Protein AF-A0A3L7WG33-F1 (afdb_monomer)

Structure (mmCIF, N/CA/C/O backbone):
data_AF-A0A3L7WG33-F1
#
_entry.id   AF-A0A3L7WG33-F1
#
loop_
_atom_site.group_PDB
_atom_site.id
_atom_site.type_symbol
_atom_site.label_atom_id
_atom_site.label_alt_id
_atom_site.label_comp_id
_atom_site.label_asym_id
_atom_site.label_entity_id
_atom_site.label_seq_id
_atom_site.pdbx_PDB_ins_code
_atom_site.Cartn_x
_atom_site.Cartn_y
_atom_site.Cartn_z
_atom_site.occupancy
_atom_site.B_iso_or_equiv
_atom_site.auth_seq_id
_atom_site.auth_comp_id
_atom_site.auth_asym_id
_atom_site.auth_atom_id
_atom_site.pdbx_PDB_model_num
ATOM 1 N N . MET A 1 1 ? 38.295 -5.939 -31.825 1.00 44.91 1 MET A N 1
ATOM 2 C CA . MET A 1 1 ? 38.820 -5.411 -30.548 1.00 44.91 1 MET A CA 1
ATOM 3 C C . MET A 1 1 ? 37.719 -4.569 -29.918 1.00 44.91 1 MET A C 1
ATOM 5 O O . MET A 1 1 ? 37.213 -3.720 -30.639 1.00 44.91 1 MET A O 1
ATOM 9 N N . PRO A 1 2 ? 37.265 -4.831 -28.680 1.00 52.41 2 PRO A N 1
ATOM 10 C CA . PRO A 1 2 ? 36.235 -4.010 -28.047 1.00 52.41 2 PRO A CA 1
ATOM 11 C C . PRO A 1 2 ? 36.843 -2.680 -27.582 1.00 52.41 2 PRO A C 1
ATOM 13 O O . PRO A 1 2 ? 37.887 -2.656 -26.933 1.00 52.41 2 PRO A O 1
ATOM 16 N N . GLU A 1 3 ? 36.211 -1.577 -27.968 1.00 62.97 3 GLU A N 1
ATOM 17 C CA . GLU A 1 3 ? 36.667 -0.214 -27.705 1.00 62.97 3 GLU A CA 1
ATOM 18 C C . GLU A 1 3 ? 36.453 0.145 -26.228 1.00 62.97 3 GLU A C 1
ATOM 20 O O . GLU A 1 3 ? 35.328 0.205 -25.733 1.00 62.97 3 GLU A O 1
ATOM 25 N N . ILE A 1 4 ? 37.550 0.332 -25.489 1.00 63.69 4 ILE A N 1
ATOM 26 C CA . ILE A 1 4 ? 37.519 0.716 -24.075 1.00 63.69 4 ILE A CA 1
ATOM 27 C C . ILE A 1 4 ? 37.248 2.222 -24.022 1.00 63.69 4 ILE A C 1
ATOM 29 O O . ILE A 1 4 ? 38.177 3.030 -24.013 1.00 63.69 4 ILE A O 1
ATOM 33 N N . ALA A 1 5 ? 35.972 2.613 -24.022 1.00 65.69 5 ALA A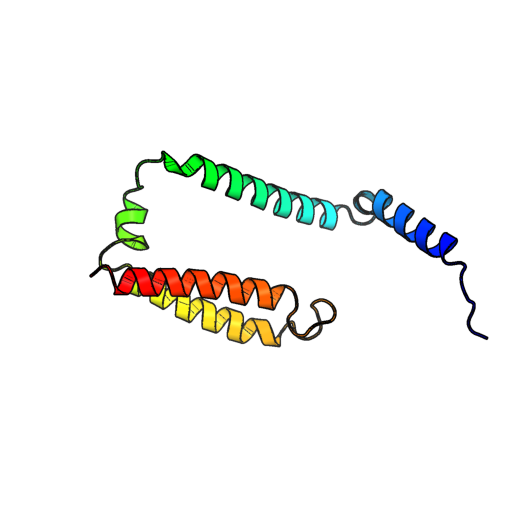 N 1
ATOM 34 C CA . ALA A 1 5 ? 35.594 4.011 -23.851 1.00 65.69 5 ALA A CA 1
ATOM 35 C C . ALA A 1 5 ? 36.200 4.555 -22.538 1.00 65.69 5 ALA A C 1
ATOM 37 O O . ALA A 1 5 ? 36.065 3.920 -21.484 1.00 65.69 5 ALA A O 1
ATOM 38 N N . PRO A 1 6 ? 36.874 5.722 -22.553 1.00 70.06 6 PRO A N 1
ATOM 39 C CA . PRO A 1 6 ? 37.490 6.264 -21.352 1.00 70.06 6 PRO A CA 1
ATOM 40 C C . PRO A 1 6 ? 36.389 6.548 -20.328 1.00 70.06 6 PRO A C 1
ATOM 42 O O . PRO A 1 6 ? 35.469 7.315 -20.603 1.00 70.06 6 PRO A O 1
ATOM 45 N N . GLN A 1 7 ? 36.478 5.964 -19.126 1.00 63.38 7 GLN A N 1
ATOM 46 C CA . GLN A 1 7 ? 35.429 6.056 -18.092 1.00 63.38 7 GLN A CA 1
ATOM 47 C C . GLN A 1 7 ? 34.984 7.495 -17.766 1.00 63.38 7 GLN A C 1
ATOM 49 O O . GLN A 1 7 ? 33.876 7.726 -17.280 1.00 63.38 7 GLN A O 1
ATOM 54 N N . ARG A 1 8 ? 35.841 8.485 -18.044 1.00 59.22 8 ARG A N 1
ATOM 55 C CA . ARG A 1 8 ? 35.529 9.912 -17.915 1.00 59.22 8 ARG A CA 1
ATOM 56 C C . ARG A 1 8 ? 34.462 10.383 -18.915 1.00 59.22 8 ARG A C 1
ATOM 58 O O . ARG A 1 8 ? 33.626 11.189 -18.522 1.00 59.22 8 ARG A O 1
ATOM 65 N N . ALA A 1 9 ? 34.465 9.883 -20.151 1.00 61.78 9 ALA A N 1
ATOM 66 C CA . ALA A 1 9 ? 33.470 10.223 -21.171 1.00 61.78 9 ALA A CA 1
ATOM 67 C C . ALA A 1 9 ? 32.098 9.622 -20.834 1.00 61.78 9 ALA A C 1
ATOM 69 O O . ALA A 1 9 ? 31.110 10.347 -20.806 1.00 61.78 9 ALA A O 1
ATOM 70 N N . VAL A 1 10 ? 32.061 8.343 -20.437 1.00 65.19 10 VAL A N 1
ATOM 71 C CA . VAL A 1 10 ? 30.828 7.664 -19.990 1.00 65.19 10 VAL A CA 1
ATOM 72 C C . VAL A 1 10 ? 30.196 8.394 -18.799 1.00 65.19 10 VAL A C 1
ATOM 74 O O . VAL A 1 10 ? 29.003 8.676 -18.795 1.00 65.19 10 VAL A O 1
ATOM 77 N N . ARG A 1 11 ? 31.005 8.792 -17.804 1.00 63.41 11 ARG A N 1
ATOM 78 C CA . ARG A 1 11 ? 30.526 9.552 -16.635 1.00 63.41 11 ARG A CA 1
ATOM 79 C C . ARG A 1 11 ? 29.985 10.939 -17.003 1.00 63.41 11 ARG A C 1
ATOM 81 O O . ARG A 1 11 ? 29.098 11.438 -16.313 1.00 63.41 11 ARG A O 1
ATOM 88 N N . TYR A 1 12 ? 30.550 11.589 -18.020 1.00 62.47 12 TYR A N 1
ATOM 89 C CA . TYR A 1 12 ? 30.101 12.909 -18.468 1.00 62.47 12 TYR A CA 1
ATOM 90 C C . TYR A 1 12 ? 28.742 12.815 -19.160 1.00 62.47 12 TYR A C 1
ATOM 92 O O . TYR A 1 12 ? 27.844 13.587 -18.834 1.00 62.47 12 TYR A O 1
ATOM 100 N N . ASP A 1 13 ? 28.571 11.805 -20.012 1.00 65.50 13 ASP A N 1
ATOM 101 C CA . ASP A 1 13 ? 27.306 11.507 -20.681 1.00 65.50 13 ASP A CA 1
ATOM 102 C C . ASP A 1 13 ? 26.194 11.217 -19.657 1.00 65.50 13 ASP A C 1
ATOM 104 O O . ASP A 1 13 ? 25.169 11.892 -19.641 1.00 65.50 13 ASP A O 1
ATOM 108 N N . SER A 1 14 ? 26.463 10.364 -18.654 1.00 66.69 14 SER A N 1
ATOM 109 C CA . SER A 1 14 ? 25.499 10.072 -17.575 1.00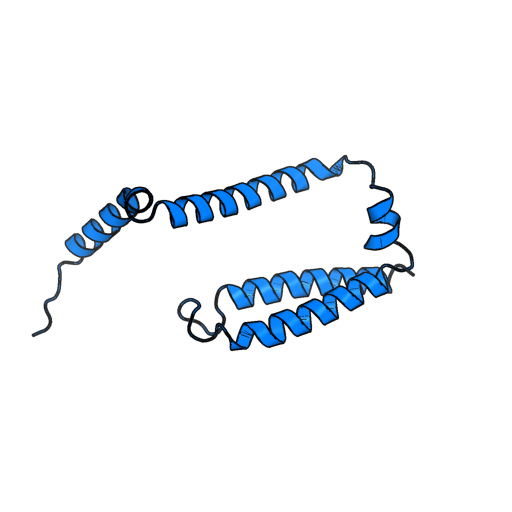 66.69 14 SER A CA 1
ATOM 110 C C . SER A 1 14 ? 25.086 11.303 -16.751 1.00 66.69 14 SER A C 1
ATOM 112 O O . SER A 1 14 ? 23.964 11.385 -16.246 1.00 66.69 14 SER A O 1
ATOM 114 N N . ARG A 1 15 ? 25.996 12.269 -16.568 1.00 68.88 15 ARG A N 1
ATOM 115 C CA . ARG A 1 15 ? 25.682 13.525 -15.868 1.00 68.88 15 ARG A CA 1
ATOM 116 C C . ARG A 1 15 ? 24.814 14.425 -16.735 1.00 68.88 15 ARG A C 1
ATOM 118 O O . ARG A 1 15 ? 23.844 14.974 -16.226 1.00 68.88 15 ARG A O 1
ATOM 125 N N . MET A 1 16 ? 25.123 14.542 -18.024 1.00 71.75 16 MET A N 1
ATOM 126 C CA . MET A 1 16 ? 24.321 15.332 -18.958 1.00 71.75 16 MET A CA 1
ATOM 127 C C . MET A 1 16 ? 22.910 14.755 -19.122 1.00 71.75 16 MET A C 1
ATOM 129 O O . MET A 1 16 ? 21.948 15.520 -19.098 1.00 71.75 16 MET A O 1
ATOM 133 N N . THR A 1 17 ? 22.759 13.427 -19.160 1.00 71.06 17 THR A N 1
ATOM 134 C CA . THR A 1 17 ? 21.442 12.770 -19.214 1.00 71.06 17 THR A CA 1
ATOM 135 C C . THR A 1 17 ? 20.597 13.003 -17.961 1.00 71.06 17 THR A C 1
ATOM 137 O O . THR A 1 17 ? 19.379 13.111 -18.061 1.00 71.06 17 THR A O 1
ATOM 140 N N . LEU A 1 18 ? 21.212 13.122 -16.776 1.00 69.44 18 LEU A N 1
ATOM 141 C CA . LEU A 1 18 ? 20.491 13.447 -15.535 1.00 69.44 18 LEU A CA 1
ATOM 142 C C . LEU A 1 18 ? 19.945 14.880 -15.531 1.00 69.44 18 LEU A C 1
ATOM 144 O O . LEU A 1 18 ? 18.852 15.112 -15.022 1.00 69.44 18 LEU A O 1
ATOM 148 N N . PHE A 1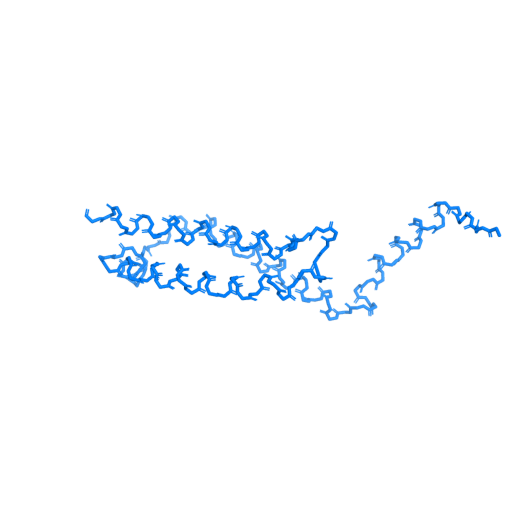 19 ? 20.680 15.835 -16.106 1.00 72.88 19 PHE A N 1
ATOM 149 C CA . PHE A 1 19 ? 20.229 17.227 -16.190 1.00 72.88 19 PHE A CA 1
ATOM 150 C C . PHE A 1 19 ? 19.174 17.451 -17.279 1.00 72.88 19 PHE A C 1
ATOM 152 O O . PHE A 1 19 ? 18.324 18.327 -17.123 1.00 72.88 19 PHE A O 1
ATOM 159 N N . THR A 1 20 ? 19.195 16.671 -18.364 1.00 77.19 20 THR A N 1
ATOM 160 C CA . THR A 1 20 ? 18.205 16.787 -19.449 1.00 77.19 20 THR A CA 1
ATOM 161 C C . THR A 1 20 ? 16.969 15.916 -19.249 1.00 77.19 20 THR A C 1
ATOM 163 O O . THR A 1 20 ? 15.954 16.157 -19.892 1.00 77.19 20 THR A O 1
ATOM 166 N N . LEU A 1 21 ? 17.007 14.962 -18.317 1.00 72.50 21 LEU A N 1
ATOM 167 C CA . LEU A 1 21 ? 15.920 14.041 -17.969 1.00 72.50 21 LEU A CA 1
ATOM 168 C C . LEU A 1 21 ? 14.513 14.677 -17.873 1.00 72.50 21 LEU A C 1
ATOM 170 O O . LEU A 1 21 ? 13.603 14.139 -18.505 1.00 72.50 21 LEU A O 1
ATOM 174 N N . PRO A 1 22 ? 14.299 15.820 -17.184 1.00 70.44 22 PRO A N 1
ATOM 175 C CA . PRO A 1 22 ? 12.977 16.456 -17.127 1.00 70.44 22 PRO A CA 1
ATOM 176 C C . PRO A 1 22 ? 12.513 17.056 -18.463 1.00 70.44 22 PRO A C 1
ATOM 178 O O . PRO A 1 22 ? 11.321 17.278 -18.649 1.00 70.44 22 PRO A O 1
ATOM 181 N N . PHE A 1 23 ? 13.430 17.322 -19.393 1.00 81.56 23 PHE A N 1
ATOM 182 C CA . PHE A 1 23 ? 13.123 17.860 -20.721 1.00 81.56 23 PHE A CA 1
ATOM 183 C C . PHE A 1 23 ? 12.974 16.752 -21.769 1.00 81.56 23 PHE A C 1
ATOM 185 O O . PHE A 1 23 ? 12.186 16.893 -22.699 1.00 81.56 23 PHE A O 1
ATOM 192 N N . THR A 1 24 ? 13.699 15.645 -21.601 1.00 81.19 24 THR A N 1
ATOM 193 C CA . THR A 1 24 ? 13.641 14.479 -22.492 1.00 81.19 24 THR A CA 1
ATOM 194 C C . THR A 1 24 ? 12.437 13.589 -22.177 1.00 81.19 24 THR A C 1
ATOM 196 O O . THR A 1 24 ? 11.745 13.164 -23.095 1.00 81.19 24 THR A O 1
ATOM 199 N N . ASN A 1 25 ? 12.142 13.361 -20.889 1.00 80.56 25 ASN A N 1
ATOM 200 C 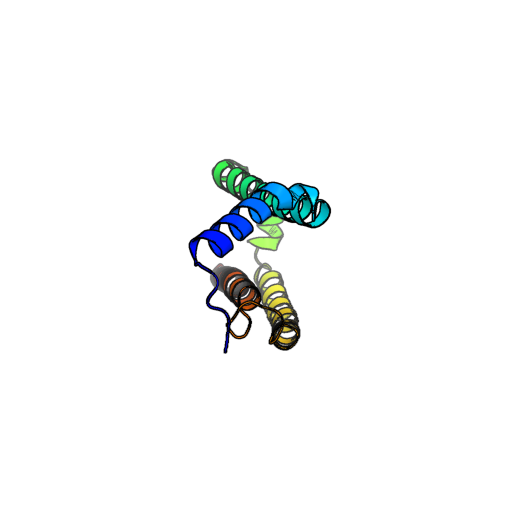CA . ASN A 1 25 ? 11.022 12.536 -20.416 1.00 80.56 25 ASN A CA 1
ATOM 201 C C . ASN A 1 25 ? 10.141 13.315 -19.416 1.00 80.56 25 ASN A C 1
ATOM 203 O O . ASN A 1 25 ? 10.053 12.955 -18.237 1.00 80.56 25 ASN A O 1
ATOM 207 N N . PRO A 1 26 ? 9.472 14.397 -19.859 1.00 81.69 26 PRO A N 1
ATOM 208 C CA . PRO A 1 26 ? 8.760 15.308 -18.963 1.00 81.69 26 PRO A CA 1
ATOM 209 C C . PRO A 1 26 ? 7.639 14.616 -18.183 1.00 81.69 26 PRO A C 1
ATOM 211 O O . PRO A 1 26 ? 7.486 14.844 -16.985 1.00 81.69 26 PRO A O 1
ATOM 214 N N . MET A 1 27 ? 6.881 13.724 -18.824 1.00 84.19 27 MET A N 1
ATOM 215 C CA . MET A 1 27 ? 5.763 13.036 -18.171 1.00 84.19 27 MET A CA 1
ATOM 216 C C . MET A 1 27 ? 6.225 12.123 -17.031 1.00 84.19 27 MET A C 1
ATOM 218 O O . MET A 1 27 ? 5.669 12.179 -15.936 1.00 84.19 27 MET A O 1
ATOM 222 N N . GLU A 1 28 ? 7.262 11.318 -17.257 1.00 82.31 28 GLU A N 1
ATOM 223 C CA . GLU A 1 28 ? 7.813 10.404 -16.246 1.00 82.31 28 GLU A CA 1
ATOM 224 C C . GLU A 1 28 ? 8.405 11.177 -15.062 1.00 82.31 28 GLU A C 1
ATOM 226 O O . GLU A 1 28 ? 8.201 10.812 -13.899 1.00 82.31 28 GLU A O 1
ATOM 231 N N . PHE A 1 29 ? 9.066 12.302 -15.350 1.00 83.94 29 PHE A N 1
ATOM 232 C CA . PHE A 1 29 ? 9.572 13.206 -14.326 1.00 83.94 29 PHE A CA 1
ATOM 233 C C . PHE A 1 29 ? 8.441 13.752 -13.442 1.00 83.94 29 PHE A C 1
ATOM 235 O O . PHE A 1 29 ? 8.520 13.633 -12.220 1.00 83.94 29 PHE A O 1
ATOM 242 N N . PHE A 1 30 ? 7.350 14.269 -14.018 1.00 85.81 30 PHE A N 1
ATOM 243 C CA . PHE A 1 30 ? 6.230 14.785 -13.220 1.00 85.81 30 PHE A CA 1
ATOM 244 C C . PHE A 1 30 ? 5.481 13.695 -12.447 1.00 85.81 30 PHE A C 1
ATOM 246 O O . PHE A 1 30 ? 5.041 13.951 -11.327 1.00 85.81 30 PHE A O 1
ATOM 253 N N . ILE A 1 31 ? 5.378 12.477 -12.989 1.00 87.62 31 ILE A N 1
ATOM 254 C CA . ILE A 1 31 ? 4.799 11.333 -12.268 1.00 87.62 31 ILE A CA 1
ATOM 255 C C . ILE A 1 31 ? 5.653 10.996 -11.041 1.00 87.62 31 ILE A C 1
ATOM 257 O O . ILE A 1 31 ? 5.123 10.887 -9.935 1.00 87.62 31 ILE A O 1
ATOM 261 N N . SER A 1 32 ? 6.974 10.881 -11.205 1.00 81.69 32 SER A N 1
ATOM 262 C CA . SER A 1 32 ? 7.873 10.603 -10.077 1.00 81.69 32 SER A CA 1
ATOM 263 C C . SER A 1 32 ? 7.868 11.729 -9.035 1.00 81.69 32 SER A C 1
ATOM 265 O O . SER A 1 32 ? 7.822 11.448 -7.836 1.00 81.69 32 SER A O 1
ATOM 267 N N . LEU A 1 33 ? 7.814 12.991 -9.474 1.00 88.62 33 LEU A N 1
ATOM 268 C CA . LEU A 1 33 ? 7.686 14.159 -8.601 1.00 88.62 33 LEU A CA 1
ATOM 269 C C . LEU A 1 33 ? 6.364 14.141 -7.821 1.00 88.62 33 LEU A C 1
ATOM 271 O O . LEU A 1 33 ? 6.364 14.389 -6.616 1.00 88.62 33 LEU A O 1
ATOM 275 N N . ALA A 1 34 ? 5.250 13.809 -8.475 1.00 91.06 34 ALA A N 1
ATOM 276 C CA . ALA A 1 34 ? 3.944 13.704 -7.831 1.00 91.06 34 ALA A CA 1
ATOM 277 C C . ALA A 1 34 ? 3.907 12.570 -6.796 1.00 91.06 34 ALA A C 1
ATOM 279 O O . ALA A 1 34 ? 3.410 12.769 -5.689 1.00 91.06 34 ALA A O 1
ATOM 280 N N . ILE A 1 35 ? 4.479 11.404 -7.120 1.00 89.69 35 ILE A N 1
ATOM 281 C CA . ILE A 1 35 ? 4.581 10.269 -6.191 1.00 89.69 35 ILE A CA 1
ATOM 282 C C . ILE A 1 35 ? 5.456 10.644 -4.988 1.00 89.69 35 ILE A C 1
ATOM 284 O O . ILE A 1 35 ? 5.038 10.465 -3.843 1.00 89.69 35 ILE A O 1
ATOM 288 N N . GLY A 1 36 ? 6.643 11.208 -5.231 1.00 88.75 36 GLY A N 1
ATOM 289 C CA . GLY A 1 36 ? 7.558 11.645 -4.174 1.00 88.75 36 GLY A CA 1
ATOM 290 C C . GLY A 1 36 ? 6.942 12.717 -3.271 1.00 88.75 36 GLY A C 1
ATOM 291 O O . GLY A 1 36 ? 6.979 12.593 -2.047 1.00 88.75 36 GLY A O 1
ATOM 292 N N . GLY A 1 37 ? 6.301 13.728 -3.864 1.00 91.50 37 GLY A N 1
ATOM 293 C CA . GLY A 1 37 ? 5.558 14.754 -3.130 1.00 91.50 37 GLY A CA 1
ATOM 294 C C . GLY A 1 37 ? 4.390 14.174 -2.330 1.00 91.50 37 GLY A C 1
ATOM 295 O O . GLY A 1 37 ? 4.178 14.562 -1.182 1.00 91.50 37 GLY A O 1
ATOM 296 N N . GLY A 1 38 ? 3.684 13.189 -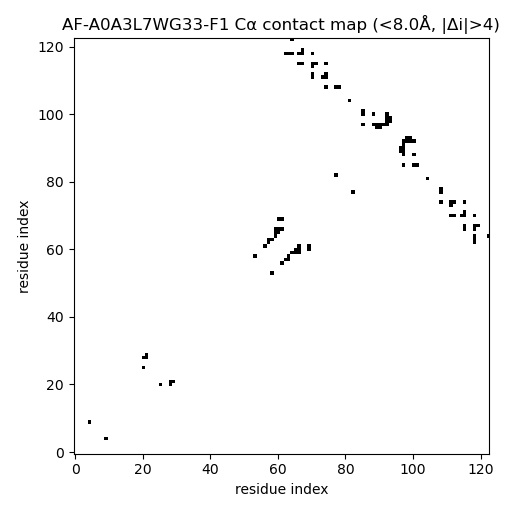2.891 1.00 92.88 38 GLY A N 1
ATOM 297 C CA . GLY A 1 38 ? 2.622 12.451 -2.211 1.00 92.88 38 GLY A CA 1
ATOM 298 C C . GLY A 1 38 ? 3.118 11.726 -0.961 1.00 92.88 38 GLY A C 1
ATOM 299 O O . GLY A 1 38 ? 2.494 11.837 0.094 1.00 92.88 38 GLY A O 1
ATOM 300 N N . PHE A 1 39 ? 4.271 11.055 -1.034 1.00 87.06 39 PHE A N 1
ATOM 301 C CA . PHE A 1 39 ? 4.880 10.419 0.139 1.00 87.06 39 PHE A CA 1
ATOM 302 C C . PHE A 1 39 ? 5.218 11.429 1.235 1.00 87.06 39 PHE A C 1
ATOM 304 O O . PHE A 1 39 ? 4.842 11.221 2.388 1.00 87.06 39 PHE A O 1
ATOM 311 N N . VAL A 1 40 ? 5.872 12.543 0.885 1.00 89.19 40 VAL A N 1
ATOM 312 C CA . VAL A 1 40 ? 6.207 13.602 1.853 1.00 89.19 40 VAL A CA 1
ATOM 313 C C . VAL A 1 40 ? 4.943 14.163 2.499 1.00 89.19 40 VAL A C 1
ATOM 315 O O . VAL A 1 40 ? 4.892 14.302 3.719 1.00 89.19 40 VAL A O 1
ATOM 318 N N . TYR A 1 41 ? 3.902 14.419 1.707 1.00 89.31 41 TYR A N 1
ATOM 319 C CA . TYR A 1 41 ? 2.619 14.906 2.207 1.00 89.31 41 TYR A CA 1
ATOM 320 C C . TYR A 1 41 ? 1.971 13.928 3.196 1.00 89.31 41 TYR A C 1
ATOM 322 O O . TYR A 1 41 ? 1.539 14.337 4.277 1.00 89.31 41 TYR A O 1
ATOM 330 N N . ILE A 1 42 ? 1.933 12.634 2.857 1.00 86.50 42 ILE A N 1
ATOM 331 C CA . ILE A 1 42 ? 1.380 11.590 3.730 1.00 86.50 42 ILE A CA 1
ATOM 332 C C . ILE A 1 42 ? 2.178 11.508 5.031 1.00 86.50 42 ILE A C 1
ATOM 334 O O . ILE A 1 42 ? 1.576 11.511 6.102 1.00 86.50 42 ILE A O 1
ATOM 338 N N . PHE A 1 43 ? 3.511 11.480 4.964 1.00 85.44 43 PHE A N 1
ATOM 339 C CA . PHE A 1 43 ? 4.355 11.418 6.160 1.00 85.44 43 PHE A CA 1
ATOM 340 C C . PHE A 1 43 ? 4.210 12.658 7.036 1.00 85.44 43 PHE A C 1
ATOM 342 O O . PHE A 1 43 ? 4.083 12.530 8.252 1.00 85.44 43 PHE A O 1
ATOM 349 N N . GLN A 1 44 ? 4.149 13.846 6.434 1.00 86.88 44 GLN A N 1
ATOM 350 C CA . GLN A 1 44 ? 3.905 15.087 7.161 1.00 86.88 44 GLN A CA 1
ATOM 351 C C . GLN A 1 44 ? 2.548 15.040 7.873 1.00 86.88 44 GLN A C 1
ATOM 353 O O . GLN A 1 44 ? 2.466 15.305 9.072 1.00 86.88 44 GLN A O 1
ATOM 358 N N . LYS A 1 45 ? 1.478 14.653 7.164 1.00 81.06 45 LYS A N 1
ATOM 359 C CA . LYS A 1 45 ? 0.137 14.511 7.752 1.00 81.06 45 LYS A CA 1
ATOM 360 C C . LYS A 1 45 ? 0.099 13.458 8.854 1.00 81.06 45 LYS A C 1
ATOM 362 O O . LYS A 1 45 ? -0.515 13.719 9.882 1.00 81.06 45 LYS A O 1
ATOM 367 N N . ALA A 1 46 ? 0.757 12.315 8.669 1.00 77.62 46 ALA A N 1
ATOM 368 C CA . ALA A 1 46 ? 0.833 11.253 9.668 1.00 77.62 46 ALA A CA 1
ATOM 369 C C . ALA A 1 46 ? 1.579 11.709 10.932 1.00 77.62 46 ALA A C 1
ATOM 371 O O . ALA A 1 46 ? 1.102 11.469 12.039 1.00 77.62 46 ALA A O 1
ATOM 372 N N . ALA A 1 47 ? 2.692 12.434 10.779 1.00 75.31 47 ALA A N 1
ATOM 373 C CA . ALA A 1 47 ? 3.453 12.988 11.899 1.00 75.31 47 ALA A CA 1
ATOM 374 C C . ALA A 1 47 ? 2.652 14.035 12.694 1.00 75.31 47 ALA A C 1
ATOM 376 O O . ALA A 1 47 ? 2.711 14.059 13.919 1.00 75.31 47 ALA A O 1
ATOM 377 N N . MET A 1 48 ? 1.850 14.858 12.010 1.00 76.44 48 MET A N 1
ATOM 378 C CA . MET A 1 48 ? 0.961 15.842 12.647 1.00 76.44 48 MET A CA 1
ATOM 379 C C . MET A 1 48 ? -0.327 15.223 13.226 1.00 76.44 48 MET A C 1
ATOM 381 O O . MET A 1 48 ? -1.054 15.888 13.957 1.00 76.44 48 MET A O 1
ATOM 385 N N . SER A 1 49 ? -0.640 13.961 12.909 1.00 62.97 49 SER A N 1
ATOM 386 C CA . SER A 1 49 ? -1.926 13.3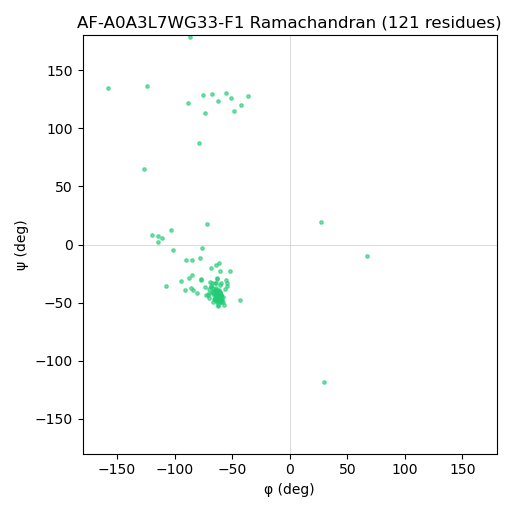24 13.240 1.00 62.97 49 SER A CA 1
ATOM 387 C C . SER A 1 49 ? -2.075 12.905 14.708 1.00 62.97 49 SER A C 1
ATOM 389 O O . SER A 1 49 ? -3.146 12.425 15.080 1.00 62.97 49 SER A O 1
ATOM 391 N N . GLN A 1 50 ? -1.048 13.073 15.545 1.00 53.09 50 GLN A N 1
ATOM 392 C CA . GLN A 1 50 ? -1.093 12.687 16.964 1.00 53.09 50 GLN A CA 1
ATOM 393 C C . GLN A 1 50 ? -2.177 13.439 17.765 1.00 53.09 50 GLN A C 1
ATOM 395 O O . GLN A 1 50 ? -2.567 12.984 18.833 1.00 53.09 50 GLN A O 1
ATOM 400 N N . GLU A 1 51 ? -2.714 14.546 17.238 1.00 58.19 51 GLU A N 1
ATOM 401 C CA . GLU A 1 51 ? -3.675 15.407 17.942 1.00 58.19 51 GLU A CA 1
ATOM 402 C C . GLU A 1 51 ? -5.106 15.367 17.369 1.00 58.19 51 GLU A C 1
ATOM 404 O O . GLU A 1 51 ? -5.992 16.112 17.795 1.00 58.19 51 GLU A O 1
ATOM 409 N N . GLN A 1 52 ? -5.381 14.495 16.392 1.00 58.00 52 GLN A N 1
ATOM 410 C CA . GLN A 1 52 ? -6.701 14.458 15.765 1.00 58.00 52 GLN A CA 1
ATOM 411 C C . GLN A 1 52 ? -7.655 13.517 16.515 1.00 58.00 52 GLN A C 1
ATOM 413 O O . GLN A 1 52 ? -7.410 12.318 16.626 1.00 58.00 52 GLN A O 1
ATOM 418 N N . ARG A 1 53 ? -8.786 14.068 16.991 1.00 60.09 53 ARG A N 1
ATOM 419 C CA . ARG A 1 53 ? -9.927 13.319 17.551 1.00 60.09 53 ARG A CA 1
ATOM 420 C C . ARG A 1 53 ? -10.219 12.090 16.692 1.00 60.09 53 ARG A C 1
ATOM 422 O O . ARG A 1 53 ? -10.543 12.224 15.509 1.00 60.09 53 ARG A O 1
ATOM 429 N N . GLU A 1 54 ? -10.137 10.915 17.310 1.00 63.16 54 GLU A N 1
ATOM 430 C CA . GLU A 1 54 ? -10.440 9.643 16.664 1.00 63.16 54 GLU A CA 1
ATOM 431 C C . GLU A 1 54 ? -11.775 9.726 15.917 1.00 63.16 54 GLU A C 1
ATOM 433 O O . GLU A 1 54 ? -12.845 9.938 16.497 1.00 63.16 54 GLU A O 1
ATOM 438 N N . THR A 1 55 ? -11.699 9.605 14.596 1.00 70.12 55 THR A N 1
ATOM 439 C CA . THR A 1 55 ? -12.862 9.731 13.723 1.00 70.12 55 THR A CA 1
ATOM 440 C C . THR A 1 55 ? -13.787 8.543 13.975 1.00 70.12 55 THR A C 1
ATOM 442 O O . THR A 1 55 ? -13.346 7.396 13.962 1.00 70.12 55 THR A O 1
ATOM 445 N N . SER A 1 56 ? -15.081 8.798 14.200 1.00 71.06 56 SER A N 1
ATOM 446 C CA . SER A 1 56 ? -16.048 7.773 14.633 1.00 71.06 56 SER A CA 1
ATOM 447 C C . SER A 1 56 ? -16.113 6.551 13.697 1.00 71.06 56 SER A C 1
ATOM 449 O O . SER A 1 56 ? -16.310 5.427 14.152 1.00 71.06 56 SER A O 1
ATOM 451 N N . TRP A 1 57 ? -15.858 6.742 12.398 1.00 73.38 57 TRP A N 1
ATOM 452 C CA . TRP A 1 57 ? -15.759 5.649 11.427 1.00 73.38 57 TRP A CA 1
ATOM 453 C C . TRP A 1 57 ? -14.534 4.747 11.655 1.00 73.38 57 TRP A C 1
ATOM 455 O O . TRP A 1 57 ? -14.667 3.527 11.614 1.00 73.38 57 TRP A O 1
ATOM 465 N N . VAL A 1 58 ? -13.369 5.317 11.979 1.00 74.62 58 VAL A N 1
ATOM 466 C CA . VAL A 1 58 ? -12.146 4.550 12.286 1.00 74.62 58 VAL A CA 1
ATOM 467 C C . VAL A 1 58 ? -12.377 3.688 13.527 1.00 74.62 58 VAL A C 1
ATOM 469 O O . VAL A 1 58 ? -12.156 2.479 13.476 1.00 74.62 58 VAL A O 1
ATOM 472 N N . LYS A 1 59 ? -12.960 4.272 14.584 1.00 74.38 59 LYS A N 1
ATOM 473 C CA . LYS A 1 59 ? -13.356 3.532 15.794 1.00 74.38 59 LYS A CA 1
ATOM 474 C C . LYS A 1 59 ? -14.297 2.367 15.511 1.00 74.38 59 LYS A C 1
ATOM 476 O O . LYS A 1 59 ? -14.225 1.332 16.161 1.00 74.38 59 LYS A O 1
ATOM 481 N N . ARG A 1 60 ? -15.228 2.549 14.574 1.00 70.75 60 ARG A N 1
ATOM 482 C CA . ARG A 1 60 ? -16.291 1.574 14.314 1.00 70.75 60 ARG A CA 1
ATOM 483 C C . ARG A 1 60 ? -15.860 0.452 13.373 1.00 70.75 60 ARG A C 1
ATOM 485 O O . ARG A 1 60 ? -16.264 -0.686 13.588 1.00 70.75 60 ARG A O 1
ATOM 492 N N . PHE A 1 61 ? -15.078 0.766 12.343 1.00 71.38 61 PHE A N 1
ATOM 493 C CA . PHE A 1 61 ? -14.747 -0.177 11.271 1.00 71.38 61 PHE A CA 1
ATOM 494 C C . PHE A 1 61 ? -13.302 -0.679 11.319 1.00 71.38 61 PHE A C 1
ATOM 496 O O . PHE A 1 61 ? -13.072 -1.845 11.018 1.00 71.38 61 PHE A O 1
ATOM 503 N N . VAL A 1 62 ? -12.343 0.162 11.719 1.00 76.19 62 VAL A N 1
ATOM 504 C CA . VAL A 1 62 ? -10.910 -0.190 11.723 1.00 76.19 62 VAL A CA 1
ATOM 505 C C . VAL A 1 62 ? -10.479 -0.786 13.060 1.00 76.19 62 VAL A C 1
ATOM 507 O O . VAL A 1 62 ? -9.708 -1.740 13.075 1.00 76.19 62 VAL A O 1
ATOM 510 N N . THR A 1 63 ? -10.997 -0.248 14.166 1.00 75.38 63 THR A N 1
ATOM 511 C CA . THR A 1 63 ? -10.627 -0.650 15.536 1.00 75.38 63 THR A CA 1
ATOM 512 C C . THR A 1 63 ? -11.818 -1.189 16.337 1.00 75.38 63 THR A C 1
ATOM 514 O O . THR A 1 63 ? -11.731 -1.348 17.550 1.00 75.38 63 THR A O 1
ATOM 517 N N . GLY A 1 64 ? -12.967 -1.386 15.685 1.00 73.06 64 GLY A N 1
ATOM 518 C CA . GLY A 1 64 ? -14.205 -1.808 16.339 1.00 73.06 64 GLY A CA 1
ATOM 519 C C . GLY A 1 64 ? -14.325 -3.331 16.478 1.00 73.06 64 GLY A C 1
ATOM 520 O O . GLY A 1 64 ? -13.489 -4.065 15.948 1.00 73.06 64 GLY A O 1
ATOM 521 N N . PRO A 1 65 ? -15.414 -3.833 17.092 1.00 74.56 65 PRO A N 1
ATOM 522 C CA . PRO A 1 65 ? -15.597 -5.266 17.373 1.00 74.56 65 PRO A CA 1
ATOM 523 C C . PRO A 1 65 ? -15.615 -6.169 16.130 1.00 74.56 65 PRO A C 1
ATOM 525 O O . PRO A 1 65 ? -15.359 -7.365 16.213 1.00 74.56 65 PRO A O 1
ATOM 528 N N . ASN A 1 66 ? -15.938 -5.604 14.962 1.00 80.81 66 ASN A N 1
ATOM 529 C CA . ASN A 1 66 ? -15.989 -6.333 13.693 1.00 80.81 66 ASN A CA 1
ATOM 530 C C . ASN A 1 66 ? -14.766 -6.075 12.791 1.00 80.81 66 ASN A C 1
ATOM 532 O O . ASN A 1 66 ? -14.784 -6.400 11.604 1.00 80.81 66 ASN A O 1
ATOM 536 N N . SER A 1 67 ? -13.706 -5.467 13.328 1.00 83.31 67 SER A N 1
ATOM 537 C CA . SER A 1 67 ? -12.499 -5.117 12.565 1.00 83.31 67 SER A CA 1
ATOM 538 C C . SER A 1 67 ? -11.772 -6.346 12.007 1.00 83.31 67 SER A C 1
ATOM 540 O O . SER A 1 67 ? -11.221 -6.284 10.910 1.00 83.31 67 SER A O 1
ATOM 542 N N . LYS A 1 68 ? -11.850 -7.497 12.682 1.00 85.00 68 LYS A N 1
ATOM 543 C CA . LYS A 1 68 ? -11.314 -8.788 12.214 1.00 85.00 68 LYS A CA 1
ATOM 544 C C . LYS A 1 68 ? -11.823 -9.202 10.832 1.00 85.00 68 LYS A C 1
ATOM 546 O O . LYS A 1 68 ? -11.053 -9.738 10.040 1.00 85.00 68 LYS A O 1
ATOM 551 N N . VAL A 1 69 ? -13.083 -8.908 10.497 1.00 88.50 69 VAL A N 1
ATOM 552 C CA . VAL A 1 69 ? -13.630 -9.202 9.160 1.00 88.50 69 VAL A CA 1
ATOM 553 C C . VAL A 1 69 ? -13.010 -8.287 8.105 1.00 88.50 69 VAL A C 1
ATOM 555 O O . VAL A 1 69 ? -12.639 -8.758 7.033 1.00 88.50 69 VAL A O 1
ATOM 558 N N . LEU A 1 70 ? -12.841 -6.997 8.414 1.00 89.69 70 LEU A N 1
ATOM 559 C CA . LEU A 1 70 ? -12.191 -6.034 7.521 1.00 89.69 70 LEU A CA 1
ATOM 560 C C . LEU A 1 70 ? -10.730 -6.421 7.262 1.00 89.69 70 LEU A C 1
ATOM 562 O O . LEU A 1 70 ? -10.313 -6.526 6.111 1.00 89.69 70 LEU A O 1
ATOM 566 N N . TRP A 1 71 ? -9.963 -6.651 8.327 1.00 90.62 71 TRP A N 1
ATOM 567 C CA . TRP A 1 71 ? -8.548 -6.997 8.222 1.00 90.62 71 TRP A CA 1
ATOM 568 C C . TRP A 1 71 ? -8.328 -8.383 7.615 1.00 90.62 71 TRP A C 1
ATOM 570 O O . TRP A 1 71 ? -7.407 -8.556 6.822 1.00 90.62 71 TRP A O 1
ATOM 580 N N . GLY A 1 72 ? -9.206 -9.348 7.902 1.00 91.19 72 GLY A N 1
ATOM 581 C CA . GLY A 1 72 ? -9.182 -10.665 7.267 1.00 91.19 72 GLY A CA 1
ATOM 582 C C . GLY A 1 72 ? -9.474 -10.584 5.768 1.00 91.19 72 GLY A C 1
ATOM 583 O O . GLY A 1 72 ? -8.751 -11.172 4.966 1.00 91.19 72 GLY A O 1
ATOM 584 N N . ALA A 1 73 ? -10.471 -9.790 5.365 1.00 92.38 73 ALA A N 1
ATOM 585 C CA . ALA A 1 73 ? -10.760 -9.545 3.953 1.00 92.38 73 ALA A CA 1
ATOM 586 C C . ALA A 1 73 ? -9.603 -8.822 3.245 1.00 92.38 73 ALA A C 1
ATOM 588 O O . ALA A 1 73 ? -9.249 -9.189 2.126 1.00 92.38 73 ALA A O 1
ATOM 589 N N . LEU A 1 74 ? -8.977 -7.839 3.903 1.00 92.69 74 LEU A N 1
ATOM 590 C CA . LEU A 1 74 ? -7.776 -7.169 3.396 1.00 92.69 74 LEU A CA 1
ATOM 591 C C . LEU A 1 74 ? -6.601 -8.136 3.250 1.00 92.69 74 LEU A C 1
ATOM 593 O O . LEU A 1 74 ? -5.889 -8.055 2.254 1.00 92.69 74 LEU A O 1
ATOM 597 N N . PHE A 1 75 ? -6.412 -9.065 4.189 1.00 92.44 75 PHE A N 1
ATOM 598 C CA . PHE A 1 75 ? -5.358 -10.074 4.104 1.00 92.44 75 PHE A CA 1
ATOM 599 C C . PHE A 1 75 ? -5.572 -11.028 2.927 1.00 92.44 75 PHE A C 1
ATOM 601 O O . PHE A 1 75 ? -4.654 -11.247 2.137 1.00 92.44 75 PHE A O 1
ATOM 608 N N . VAL A 1 76 ? -6.795 -11.538 2.760 1.00 94.44 76 VAL A N 1
ATOM 609 C CA . VAL A 1 76 ? -7.143 -12.399 1.621 1.00 94.44 76 VAL A CA 1
ATOM 610 C C . VAL A 1 76 ? -6.998 -11.635 0.305 1.00 94.44 76 VAL A C 1
ATOM 612 O O . VAL A 1 76 ? -6.373 -12.135 -0.628 1.00 94.44 76 VAL A O 1
ATOM 615 N N . GLY A 1 77 ? -7.518 -10.408 0.232 1.00 94.62 77 GLY A N 1
ATOM 616 C CA . GLY A 1 77 ? -7.392 -9.555 -0.949 1.00 94.62 77 GLY A CA 1
ATOM 617 C C . GLY A 1 77 ? -5.934 -9.267 -1.300 1.00 94.62 77 GLY A C 1
ATOM 618 O O . GLY A 1 77 ? -5.545 -9.400 -2.456 1.00 94.62 77 GLY A O 1
ATOM 619 N N . TRP A 1 78 ? -5.108 -8.952 -0.301 1.00 93.88 78 TRP A N 1
ATOM 620 C CA . TRP A 1 78 ? -3.668 -8.769 -0.467 1.00 93.88 78 TRP A CA 1
ATOM 621 C C . TRP A 1 78 ? -2.992 -10.036 -1.008 1.00 93.88 78 TRP A C 1
ATOM 623 O O . TRP A 1 78 ? -2.257 -9.953 -1.991 1.00 93.88 78 TRP A O 1
ATOM 633 N N . ALA A 1 79 ? -3.284 -11.205 -0.428 1.00 91.19 79 ALA A N 1
ATOM 634 C CA . ALA A 1 79 ? -2.702 -12.478 -0.850 1.00 91.19 79 ALA A CA 1
ATOM 635 C C . ALA A 1 79 ? -3.088 -12.842 -2.292 1.00 91.19 79 ALA A C 1
ATOM 637 O O . ALA A 1 79 ? -2.240 -13.299 -3.053 1.00 91.19 79 ALA A O 1
AT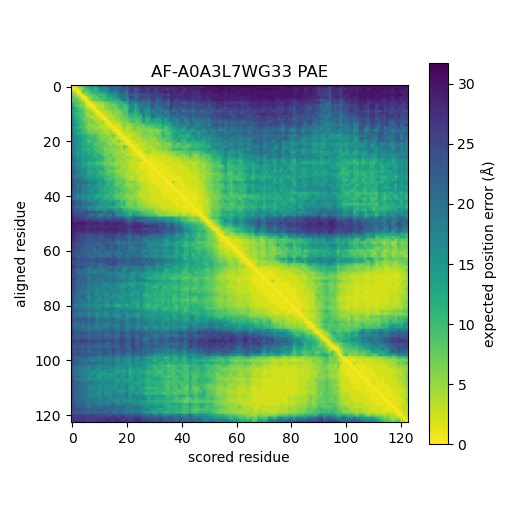OM 638 N N . VAL A 1 80 ? -4.340 -12.593 -2.693 1.00 93.56 80 VAL A N 1
ATOM 639 C CA . VAL A 1 80 ? -4.796 -12.806 -4.076 1.00 93.56 80 VAL A CA 1
ATOM 640 C C . VAL A 1 80 ? -4.108 -11.829 -5.027 1.00 93.56 80 VAL A C 1
ATOM 642 O O . VAL A 1 80 ? -3.549 -12.245 -6.038 1.00 93.56 80 VAL A O 1
ATOM 645 N N . VAL A 1 81 ? -4.109 -10.535 -4.703 1.00 91.25 81 VAL A N 1
ATOM 646 C CA . VAL A 1 81 ? -3.533 -9.495 -5.564 1.00 91.25 81 VAL A CA 1
ATOM 647 C C . VAL A 1 81 ? -2.036 -9.720 -5.760 1.00 91.25 81 VAL A C 1
ATOM 649 O O . VAL A 1 81 ? -1.583 -9.812 -6.896 1.00 91.25 81 VAL A O 1
ATOM 652 N N . PHE A 1 82 ? -1.258 -9.868 -4.686 1.00 86.75 82 PHE A N 1
ATOM 653 C CA . PHE A 1 82 ? 0.188 -10.065 -4.808 1.00 86.75 82 PHE A CA 1
ATOM 654 C C . PHE A 1 82 ? 0.570 -11.484 -5.228 1.00 86.75 82 PHE A C 1
ATOM 656 O O . PHE A 1 82 ? 1.545 -11.639 -5.959 1.00 86.75 82 PHE A O 1
ATOM 663 N N . GLY A 1 83 ? -0.217 -12.501 -4.870 1.00 84.75 83 GLY A N 1
ATOM 664 C CA . GLY A 1 83 ? -0.029 -13.864 -5.370 1.00 84.75 83 GLY A CA 1
ATOM 665 C C . GLY A 1 83 ? -0.148 -13.957 -6.894 1.00 84.75 83 GLY A C 1
ATOM 666 O O . GLY A 1 83 ? 0.601 -14.704 -7.517 1.00 84.75 83 GLY A O 1
ATOM 667 N N . LEU A 1 84 ? -1.028 -13.155 -7.505 1.00 86.06 84 LEU A N 1
ATOM 668 C CA . LEU A 1 84 ? -1.177 -13.074 -8.963 1.00 86.06 84 LEU A CA 1
ATOM 669 C C . LEU A 1 84 ? -0.202 -12.075 -9.612 1.00 86.06 84 LEU A C 1
ATOM 671 O O . LEU A 1 84 ? 0.304 -12.323 -10.708 1.00 86.06 84 LEU A O 1
ATOM 675 N N . LEU A 1 85 ? 0.075 -10.941 -8.957 1.00 81.94 85 LEU A N 1
ATOM 676 C CA . LEU A 1 85 ? 0.931 -9.892 -9.520 1.00 81.94 85 LEU A CA 1
ATOM 677 C C . LEU A 1 85 ? 2.413 -10.268 -9.526 1.00 81.94 85 LEU A C 1
ATOM 679 O O . LEU A 1 85 ? 3.100 -9.908 -10.477 1.00 81.94 85 LEU A O 1
ATOM 683 N N . LEU A 1 86 ? 2.923 -10.972 -8.509 1.00 75.19 86 LEU A N 1
ATOM 684 C CA . LEU A 1 86 ? 4.363 -11.246 -8.404 1.00 75.19 86 LEU A CA 1
ATOM 685 C C . LEU A 1 86 ? 4.887 -12.032 -9.612 1.00 75.19 86 LEU A C 1
ATOM 687 O O . LEU A 1 86 ? 5.881 -11.622 -10.205 1.00 75.19 86 LEU A O 1
ATOM 691 N N . GLY A 1 87 ? 4.161 -13.057 -10.068 1.00 70.25 87 GLY A N 1
ATOM 692 C CA . GLY A 1 87 ? 4.531 -13.806 -11.277 1.00 70.25 87 GLY A CA 1
ATOM 693 C C . GLY A 1 87 ? 4.497 -12.980 -12.572 1.00 70.25 87 GLY A C 1
ATOM 694 O O . GLY A 1 87 ? 5.107 -13.361 -13.561 1.00 70.25 87 GLY A O 1
ATOM 695 N N . SER A 1 88 ? 3.827 -11.822 -12.582 1.00 73.44 88 SER A N 1
ATOM 696 C CA . SER A 1 88 ? 3.746 -10.947 -13.764 1.00 73.44 88 SER A CA 1
ATOM 697 C C . SER A 1 88 ? 4.935 -9.983 -13.902 1.00 73.44 88 SER A C 1
ATOM 699 O O . SER A 1 88 ? 5.095 -9.358 -14.953 1.00 73.44 88 SER A O 1
ATOM 701 N N . PHE A 1 89 ? 5.754 -9.824 -12.855 1.00 66.56 89 PHE A N 1
ATOM 702 C CA . PHE A 1 89 ? 6.848 -8.841 -12.806 1.00 66.56 89 PHE A CA 1
ATOM 703 C C . PHE A 1 89 ? 8.250 -9.456 -12.735 1.00 66.56 89 PHE A C 1
ATOM 705 O O . PHE A 1 89 ? 9.221 -8.711 -12.600 1.00 66.56 89 PHE A O 1
ATOM 712 N N . GLU A 1 90 ? 8.371 -10.777 -12.871 1.00 62.91 90 GLU A N 1
ATOM 713 C CA . GLU A 1 90 ? 9.633 -11.519 -12.731 1.00 62.91 90 GLU A CA 1
ATOM 714 C C . GLU A 1 90 ? 10.755 -10.991 -13.650 1.00 62.91 90 GLU A C 1
ATOM 716 O O . GLU A 1 90 ? 11.901 -10.895 -13.217 1.00 62.91 90 GLU A O 1
ATOM 721 N N . ASP A 1 91 ? 10.402 -10.487 -14.841 1.00 58.44 91 ASP A N 1
ATOM 722 C CA . ASP A 1 91 ? 11.350 -9.947 -15.832 1.00 58.44 91 ASP A CA 1
ATOM 723 C C . ASP A 1 91 ? 11.446 -8.407 -15.873 1.00 58.44 91 ASP A C 1
ATOM 725 O O . ASP A 1 91 ? 12.233 -7.849 -16.641 1.00 58.44 91 ASP A O 1
ATOM 729 N N . LYS A 1 92 ? 10.614 -7.682 -15.106 1.00 57.09 92 LYS A N 1
ATOM 730 C CA . LYS A 1 92 ? 10.414 -6.223 -15.277 1.00 57.09 92 LYS A CA 1
ATOM 731 C C . LYS A 1 92 ? 10.894 -5.363 -14.110 1.00 57.09 92 LYS A C 1
ATOM 733 O O . LYS A 1 92 ? 10.742 -4.142 -14.149 1.00 57.09 92 LYS A O 1
ATOM 738 N N . THR A 1 93 ? 11.486 -5.965 -13.082 1.00 52.78 93 THR A N 1
ATOM 739 C CA . THR A 1 93 ? 11.972 -5.250 -11.892 1.00 52.78 93 THR A CA 1
ATOM 740 C C . THR A 1 93 ? 13.461 -5.520 -11.660 1.00 52.78 93 THR A C 1
ATOM 742 O O . THR A 1 93 ? 13.915 -6.645 -11.820 1.00 52.78 93 THR A O 1
ATOM 745 N N . ALA A 1 94 ? 14.222 -4.466 -11.338 1.00 49.31 94 ALA A N 1
ATOM 746 C CA . ALA A 1 94 ? 15.693 -4.400 -11.300 1.00 49.31 94 ALA A CA 1
ATOM 747 C C . ALA A 1 94 ? 16.417 -5.669 -10.806 1.00 49.31 94 ALA A C 1
ATOM 749 O O . ALA A 1 94 ? 16.109 -6.085 -9.702 1.00 49.31 94 ALA A O 1
ATOM 750 N N . HIS A 1 95 ? 17.401 -6.192 -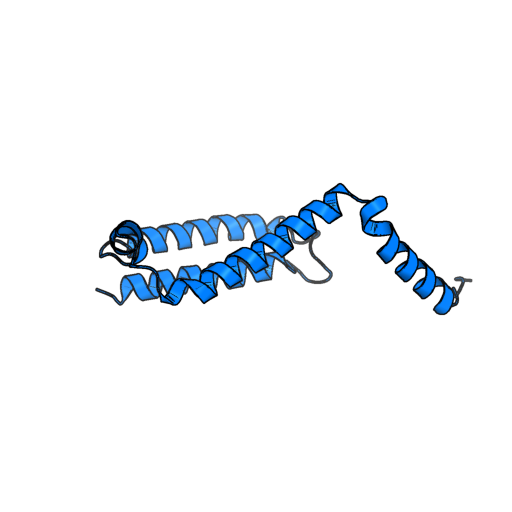11.569 1.00 55.03 95 HIS A N 1
ATOM 751 C CA . HIS A 1 95 ? 18.483 -7.172 -11.252 1.00 55.03 95 HIS A CA 1
ATOM 752 C C . HIS A 1 95 ? 18.281 -8.223 -10.121 1.00 55.03 95 HIS A C 1
ATOM 754 O O . HIS A 1 95 ? 19.249 -8.790 -9.620 1.00 55.03 95 HIS A O 1
ATOM 760 N N . SER A 1 96 ? 17.048 -8.507 -9.718 1.00 56.53 96 SER A N 1
ATOM 761 C CA . SER A 1 96 ? 16.649 -9.376 -8.617 1.00 56.53 96 SER A CA 1
ATOM 762 C C . SER A 1 96 ? 15.213 -9.825 -8.885 1.00 56.53 96 SER A C 1
ATOM 764 O O . SER A 1 96 ? 14.375 -8.969 -9.187 1.00 56.53 96 SER A O 1
ATOM 766 N N . PRO A 1 97 ? 14.892 -11.120 -8.719 1.00 55.72 97 PRO A N 1
ATOM 767 C CA . PRO A 1 97 ? 13.524 -11.612 -8.850 1.00 55.72 97 PRO A CA 1
ATOM 768 C C . PRO A 1 97 ? 12.576 -10.769 -7.985 1.00 55.72 97 PRO A C 1
ATOM 770 O O . PRO A 1 97 ? 12.844 -10.554 -6.801 1.00 55.72 97 PRO A O 1
ATOM 773 N N . TYR A 1 98 ? 11.517 -10.229 -8.594 1.00 58.09 98 TYR A N 1
ATOM 774 C CA . TYR A 1 98 ? 10.460 -9.403 -7.977 1.00 58.09 98 TYR A CA 1
ATOM 775 C C . TYR A 1 98 ? 10.856 -8.009 -7.437 1.00 58.09 98 TYR A C 1
ATOM 777 O O . TYR A 1 98 ? 9.964 -7.220 -7.114 1.00 58.09 98 TYR A O 1
ATOM 785 N N . GLY A 1 99 ? 12.153 -7.681 -7.360 1.00 69.88 99 GLY A N 1
ATOM 786 C CA . GLY A 1 99 ? 12.724 -6.367 -7.025 1.00 69.88 99 GLY A CA 1
ATOM 787 C C . GLY A 1 99 ? 11.887 -5.473 -6.091 1.00 69.88 99 GLY A C 1
ATOM 788 O O . GLY A 1 99 ? 11.618 -5.798 -4.934 1.00 69.88 99 GLY A O 1
ATOM 789 N N . SER A 1 100 ? 11.478 -4.307 -6.596 1.00 74.44 100 SER A N 1
ATOM 790 C CA . SER A 1 100 ? 10.700 -3.304 -5.855 1.00 74.44 100 SER A CA 1
ATOM 791 C C . SER A 1 100 ? 9.264 -3.738 -5.540 1.00 74.44 100 SER A C 1
ATOM 793 O O . SER A 1 100 ? 8.732 -3.370 -4.494 1.00 74.44 100 SER A O 1
ATOM 795 N N . VAL A 1 101 ? 8.637 -4.536 -6.408 1.00 80.25 101 VAL A N 1
ATOM 796 C CA . VAL A 1 101 ? 7.255 -5.009 -6.221 1.00 80.25 101 VAL A CA 1
ATOM 797 C C . VAL A 1 101 ? 7.182 -6.008 -5.066 1.00 80.25 101 VAL A C 1
ATOM 799 O O . VAL A 1 101 ? 6.263 -5.936 -4.253 1.00 80.25 101 VAL A O 1
ATOM 802 N N . GLY A 1 102 ? 8.191 -6.872 -4.933 1.00 81.75 102 GLY A N 1
ATOM 803 C CA . GLY A 1 102 ? 8.341 -7.787 -3.803 1.00 81.75 102 GLY A CA 1
ATOM 804 C C . GLY A 1 102 ? 8.493 -7.055 -2.469 1.00 81.75 102 GLY A C 1
ATOM 805 O O . GLY A 1 102 ? 7.854 -7.434 -1.490 1.00 81.75 102 GLY A O 1
ATOM 806 N N . LEU A 1 103 ? 9.260 -5.957 -2.428 1.00 84.06 103 LEU A N 1
ATOM 807 C CA . LEU A 1 103 ? 9.371 -5.122 -1.223 1.00 84.06 103 LEU A CA 1
ATOM 808 C C . LEU A 1 103 ? 8.028 -4.496 -0.835 1.00 84.06 103 LEU A C 1
ATOM 810 O O . LEU A 1 103 ? 7.645 -4.539 0.333 1.00 84.06 103 LEU A O 1
ATOM 814 N N . ILE A 1 104 ? 7.288 -3.953 -1.806 1.00 86.12 104 ILE A N 1
ATOM 815 C CA . ILE A 1 104 ? 5.954 -3.388 -1.558 1.00 86.12 104 ILE A CA 1
ATOM 816 C C . ILE A 1 104 ? 5.008 -4.471 -1.032 1.00 86.12 104 ILE A C 1
ATOM 8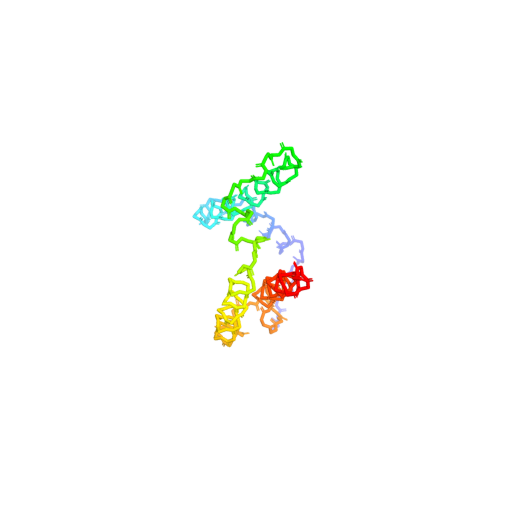18 O O . ILE A 1 104 ? 4.292 -4.232 -0.055 1.00 86.12 104 ILE A O 1
ATOM 822 N N . ALA A 1 105 ? 5.024 -5.660 -1.641 1.00 88.31 105 ALA A N 1
ATOM 823 C CA . ALA A 1 105 ? 4.229 -6.799 -1.198 1.00 88.31 105 ALA A CA 1
ATOM 824 C C . ALA A 1 105 ? 4.546 -7.138 0.263 1.00 88.31 105 ALA A C 1
ATOM 826 O O . ALA A 1 105 ? 3.645 -7.157 1.096 1.00 88.31 105 ALA A O 1
ATOM 827 N N . LEU A 1 106 ? 5.827 -7.307 0.600 1.00 89.06 106 LEU A N 1
ATOM 828 C CA . LEU A 1 106 ? 6.268 -7.692 1.940 1.00 89.06 106 LEU A CA 1
ATOM 829 C C . LEU A 1 106 ? 5.858 -6.658 2.996 1.00 89.06 106 LEU A C 1
ATOM 831 O O . LEU A 1 106 ? 5.244 -7.020 4.001 1.00 89.06 106 LEU A O 1
ATOM 835 N N . PHE A 1 107 ? 6.128 -5.370 2.755 1.00 90.19 107 PHE A N 1
ATOM 836 C CA . PHE A 1 107 ? 5.762 -4.317 3.704 1.00 90.19 107 PHE A CA 1
ATOM 837 C C . PHE A 1 107 ? 4.245 -4.191 3.864 1.00 90.19 107 PHE A C 1
ATOM 839 O O . PHE A 1 107 ? 3.754 -4.167 4.991 1.00 90.19 107 PHE A O 1
ATOM 846 N N . SER A 1 108 ? 3.487 -4.155 2.765 1.00 91.56 108 SER A N 1
ATOM 847 C CA . SER A 1 108 ? 2.021 -4.065 2.840 1.00 91.56 108 SER A CA 1
ATOM 848 C C . SER A 1 108 ? 1.402 -5.282 3.535 1.00 91.56 108 SER A C 1
ATOM 850 O O . SER A 1 108 ? 0.535 -5.111 4.391 1.00 91.56 108 SER A O 1
ATOM 852 N N . GLY A 1 109 ? 1.898 -6.490 3.252 1.00 91.44 109 GLY A N 1
ATOM 853 C CA . GLY A 1 109 ? 1.443 -7.727 3.885 1.00 91.44 109 GLY A CA 1
ATOM 854 C C . GLY A 1 109 ? 1.714 -7.753 5.384 1.00 91.44 109 GLY A C 1
ATOM 855 O O . GLY A 1 109 ? 0.832 -8.124 6.158 1.00 91.44 109 GLY A O 1
ATOM 856 N N . PHE A 1 110 ? 2.891 -7.284 5.810 1.00 92.06 110 PHE A N 1
ATOM 857 C CA . PHE A 1 110 ? 3.228 -7.156 7.228 1.00 92.06 110 PHE A CA 1
ATOM 858 C C . PHE A 1 110 ? 2.242 -6.247 7.975 1.00 92.06 110 PHE A C 1
ATOM 860 O O . PHE A 1 110 ? 1.727 -6.636 9.022 1.00 92.06 110 PHE A O 1
ATOM 867 N N . PHE A 1 111 ? 1.928 -5.065 7.432 1.00 91.50 111 PHE A N 1
ATOM 868 C CA . PHE A 1 111 ? 0.983 -4.142 8.073 1.00 91.50 111 PHE A CA 1
ATOM 869 C C . PHE A 1 111 ? -0.446 -4.686 8.103 1.00 91.50 111 PHE A C 1
ATOM 871 O O . PHE A 1 111 ? -1.128 -4.546 9.118 1.00 91.50 111 PHE A O 1
ATOM 878 N N . VAL A 1 112 ? -0.892 -5.336 7.025 1.00 92.31 112 VAL A N 1
ATOM 879 C CA . VAL A 1 112 ? -2.217 -5.971 6.979 1.00 92.31 112 VAL A CA 1
ATOM 880 C C . VAL A 1 112 ? -2.314 -7.106 8.002 1.00 92.31 112 VAL A C 1
ATOM 882 O O . VAL A 1 112 ? -3.308 -7.189 8.722 1.00 92.31 112 VAL A O 1
ATOM 885 N N . MET A 1 113 ? -1.271 -7.932 8.126 1.00 91.06 113 MET A N 1
ATOM 886 C CA . MET A 1 113 ? -1.229 -9.012 9.113 1.00 91.06 113 MET A CA 1
ATOM 887 C C . MET A 1 113 ? -1.178 -8.480 10.547 1.00 91.06 113 MET A C 1
ATOM 889 O O . MET A 1 113 ? -1.911 -8.966 11.402 1.00 91.06 113 MET A O 1
ATOM 893 N N . MET A 1 114 ? -0.379 -7.445 10.819 1.00 91.88 114 MET A N 1
ATOM 894 C CA . MET A 1 114 ? -0.364 -6.792 12.132 1.00 91.88 114 MET A CA 1
ATOM 895 C C . MET A 1 114 ? -1.732 -6.208 12.498 1.00 91.88 114 MET A C 1
ATOM 897 O O . MET A 1 114 ? -2.190 -6.390 13.625 1.00 91.88 114 MET A O 1
ATOM 901 N N . GLY A 1 115 ? -2.414 -5.565 11.544 1.00 87.88 115 GLY A N 1
ATOM 902 C CA . GLY A 1 115 ? -3.781 -5.080 11.733 1.00 87.88 115 GLY A CA 1
ATOM 903 C C . GLY A 1 115 ? -4.768 -6.209 12.040 1.00 87.88 115 GLY A C 1
ATOM 904 O O . GLY A 1 115 ? -5.590 -6.072 12.944 1.00 87.88 115 GLY A O 1
ATOM 905 N N . PHE A 1 116 ? -4.641 -7.352 11.358 1.00 89.62 116 PHE A N 1
ATOM 906 C CA . PHE A 1 116 ? -5.465 -8.535 11.614 1.00 89.62 116 PHE A CA 1
ATOM 907 C C . PHE A 1 116 ? -5.215 -9.149 12.995 1.00 89.62 116 PHE A C 1
ATOM 909 O O . PHE A 1 116 ? -6.166 -9.410 13.730 1.00 89.62 116 PHE A O 1
ATOM 916 N N . ILE A 1 117 ? -3.946 -9.327 13.375 1.00 87.94 117 ILE A N 1
ATOM 917 C CA . ILE A 1 117 ? -3.563 -9.844 14.693 1.00 87.94 117 ILE A CA 1
ATOM 918 C C . ILE A 1 117 ? -4.127 -8.937 15.786 1.00 87.94 117 ILE A C 1
ATOM 920 O O . ILE A 1 117 ? -4.798 -9.416 16.699 1.00 87.94 117 ILE A O 1
ATOM 924 N N . TRP A 1 118 ? -3.929 -7.624 15.665 1.00 86.44 118 TRP A N 1
ATOM 925 C CA . TRP A 1 118 ? -4.455 -6.665 16.631 1.00 86.44 118 TRP A CA 1
ATOM 926 C C . TRP A 1 118 ? -5.984 -6.713 16.734 1.00 86.44 118 TRP A C 1
ATOM 928 O O . TRP A 1 118 ? -6.522 -6.760 17.838 1.00 86.44 118 TRP A O 1
ATOM 938 N N . ALA A 1 119 ? -6.677 -6.794 15.596 1.00 86.19 119 ALA A N 1
ATOM 939 C CA . ALA A 1 119 ? -8.130 -6.928 15.550 1.00 86.19 119 ALA A CA 1
ATOM 940 C C . ALA A 1 119 ? -8.651 -8.225 16.192 1.00 86.19 119 ALA A C 1
ATOM 942 O O . ALA A 1 119 ? -9.770 -8.233 16.691 1.00 86.19 119 ALA A O 1
ATOM 943 N N . SER A 1 120 ? -7.861 -9.304 16.173 1.00 83.50 120 SER A N 1
ATOM 944 C CA . SER A 1 120 ? -8.223 -10.597 16.776 1.00 83.50 120 SER A CA 1
ATOM 945 C C . SER A 1 120 ? -7.903 -10.704 18.270 1.00 83.50 120 SER A C 1
ATOM 947 O O . SER A 1 120 ? -8.537 -11.481 18.975 1.00 83.50 120 SER A O 1
ATOM 949 N N . ILE A 1 121 ? -6.911 -9.946 18.750 1.00 80.56 121 ILE A N 1
ATOM 950 C CA . ILE A 1 121 ? -6.499 -9.934 20.162 1.00 80.56 121 ILE A CA 1
ATOM 951 C C . ILE A 1 121 ? -7.324 -8.926 20.971 1.00 80.56 121 ILE A C 1
ATOM 953 O O . ILE A 1 121 ? -7.504 -9.114 22.167 1.00 80.56 121 ILE A O 1
ATOM 957 N N . GLY A 1 122 ? -7.812 -7.853 20.343 1.00 65.75 122 GLY A N 1
ATOM 958 C CA . GLY A 1 122 ? -8.585 -6.794 21.001 1.00 65.75 122 GLY A CA 1
ATOM 959 C C . GLY A 1 122 ? -10.016 -7.163 21.423 1.00 65.75 122 GLY A C 1
ATOM 960 O O . GLY A 1 122 ? -10.814 -6.251 21.635 1.00 65.75 122 GLY A O 1
ATOM 961 N N . GLU A 1 123 ? -10.344 -8.455 21.505 1.00 55.56 123 GLU A N 1
ATOM 962 C CA . GLU A 1 123 ? -11.641 -9.005 21.935 1.00 55.56 123 GLU A CA 1
ATOM 963 C C . GLU A 1 123 ? -11.659 -9.435 23.400 1.00 55.56 123 GLU A C 1
ATOM 965 O O . GLU A 1 123 ? -10.634 -9.965 23.884 1.00 55.56 123 GLU A O 1
#

Foldseek 3Di:
DDDPDDVVVVVVVVVVCVVCVCVVPVPVVVVVVVVVVVVVVVVVCVVVCPPDDDDVCCCPAQVHLCVLVVLVVVLVVLCVVCVVVQVVCQPPAPPDRSHPVVVVSVVSNVVSVVSNVNSVVSD

Sequence (123 aa):
MPEIAPQRAVRYDSRMTLFTLPFTNPMEFFISLAIGGGFVYIFQKAAMSQEQRETSWVKRFVTGPNSKVLWGALFVGWAVVFGLLLGSFEDKTAHSPYGSVGLIALFSGFFVMMGFIWASIGE

pLDDT: mean 77.2, std 12.51, range [44.91, 94.62]

Radius of gyration: 21.99 Å; Cα contacts (8 Å, |Δi|>4): 58; chains: 1; bounding box: 55×32×52 Å

Secondary structure (DSSP, 8-state):
------HHHHHHHHHHHHHHHHHHSHHHHHHHHHHHHHHHHHHHHHHHGGGS---HHIIIIISSTTHHHHHHHHHHHHHHHHHHHGGGSTTTSTTSTTHHHHHHHHHHHHHHHHHHHHHHH--

Mean predicted aligned error: 13.26 Å

Solvent-accessible surface area (backbone atoms only — not comparable to full-atom values): 6989 Å² total; per-residue (Å²): 134,87,82,80,73,58,67,68,58,59,53,49,51,58,51,52,51,63,72,41,36,59,76,75,40,44,68,62,43,52,50,52,49,52,52,54,51,47,51,53,51,50,52,52,51,58,69,64,45,85,78,59,78,81,49,69,62,50,52,54,51,65,70,23,98,61,9,36,59,53,27,47,50,49,42,53,50,48,51,54,52,48,65,60,46,49,76,73,32,51,88,77,30,70,102,40,82,28,36,68,62,46,52,51,47,52,56,53,50,51,53,36,49,50,49,24,52,52,41,62,63,77,110